Protein AF-A0A938MXN3-F1 (afdb_monomer)

Sequence (83 aa):
MTKNADTRIGKTAPDTVCLAVSRGQRVRISAGSLKGVEAVVVLPRTDGRVLVRLRQGVFLEIHAFCLEKIAEIANARRKNHDQ

Radius of gyration: 16.89 Å; Cα contacts (8 Å, |Δi|>4): 119; chains: 1; bounding box: 54×49×34 Å

Solvent-accessible surface area (backbone atoms only — not comparable to full-atom values): 5365 Å² total; per-residue (Å²): 136,86,78,80,78,80,76,75,73,74,86,71,57,96,84,58,74,72,59,89,70,51,67,71,38,52,30,28,27,70,50,70,100,56,46,73,43,58,30,32,31,66,40,75,50,76,94,59,29,29,34,30,34,36,91,87,74,49,74,46,79,43,53,36,80,36,51,38,79,55,79,76,77,74,81,70,74,86,68,81,87,81,130

Mean predicted aligned error: 12.52 Å

Nearest PDB structures (foldseek):
  4adx-assembly1_7  TM=7.793E-01  e=5.455E-03  Methanothermobacter thermautotrophicus str. Delta H
  6zu5-assembly1_LM0  TM=8.572E-01  e=1.587E-02  Paranosema locustae
  7qep-assembly1_M4  TM=8.301E-01  e=1.314E-02  Encephalitozoon cuniculi GB-M1
  4v8p-assembly2_DF  TM=7.793E-01  e=1.314E-02  Tetrahymena thermophila
  6rm3-assembly1_LM0  TM=8.091E-01  e=1.159E-02  Vairimorpha necatrix

Structure (mmCIF, N/CA/C/O backbone):
data_AF-A0A938MXN3-F1
#
_entry.id   AF-A0A938MXN3-F1
#
loop_
_atom_site.group_PDB
_atom_site.id
_atom_site.type_symbol
_at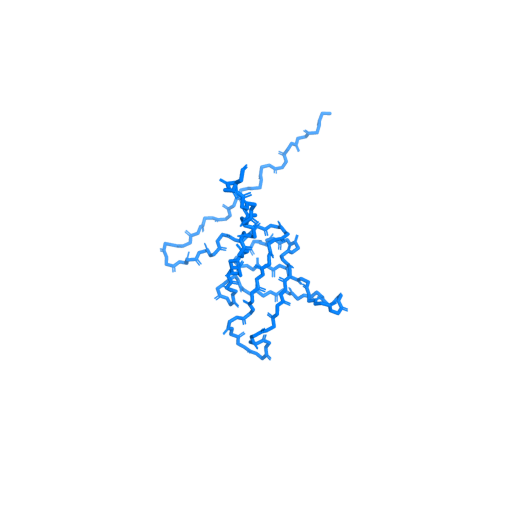om_site.label_atom_id
_atom_site.label_alt_id
_atom_site.label_comp_id
_atom_site.label_asym_id
_atom_site.label_entity_id
_atom_site.label_seq_id
_atom_site.pdbx_PDB_ins_code
_atom_site.Cartn_x
_atom_site.Cartn_y
_atom_site.Cartn_z
_atom_site.occupancy
_atom_site.B_iso_or_equiv
_atom_site.auth_seq_id
_atom_site.auth_comp_id
_atom_site.auth_asym_id
_atom_site.auth_atom_id
_atom_site.pdbx_PDB_model_num
ATOM 1 N N . MET A 1 1 ? 29.705 17.217 7.904 1.00 38.56 1 MET A N 1
ATOM 2 C CA . MET A 1 1 ? 29.038 17.534 6.622 1.00 38.56 1 MET A CA 1
ATOM 3 C C . MET A 1 1 ? 28.249 16.310 6.177 1.00 38.56 1 MET A C 1
ATOM 5 O O . MET A 1 1 ? 28.833 15.331 5.732 1.00 38.56 1 MET A O 1
ATOM 9 N N . THR A 1 2 ? 26.942 16.317 6.418 1.00 35.50 2 THR A N 1
ATOM 10 C CA . THR A 1 2 ? 26.000 15.229 6.127 1.00 35.50 2 THR A CA 1
ATOM 11 C C . THR A 1 2 ? 25.735 15.157 4.624 1.00 35.50 2 THR A C 1
ATOM 13 O O . THR A 1 2 ? 25.138 16.063 4.050 1.00 35.50 2 THR A O 1
ATOM 16 N N . LYS A 1 3 ? 26.216 14.096 3.964 1.00 38.31 3 LYS A N 1
ATOM 17 C CA . LYS A 1 3 ? 25.904 13.830 2.556 1.00 38.31 3 LYS A CA 1
ATOM 18 C C . LYS A 1 3 ? 24.476 13.299 2.466 1.00 38.31 3 LYS A C 1
ATOM 20 O O . LYS A 1 3 ? 24.186 12.216 2.968 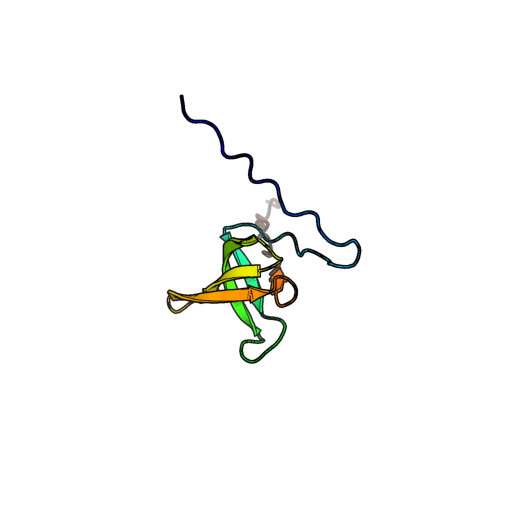1.00 38.31 3 LYS A O 1
ATOM 25 N N . ASN A 1 4 ? 23.609 14.091 1.843 1.00 42.38 4 ASN A N 1
ATOM 26 C CA . ASN A 1 4 ? 22.267 13.698 1.440 1.00 42.38 4 ASN A CA 1
ATOM 27 C C . ASN A 1 4 ? 22.352 12.412 0.612 1.00 42.38 4 ASN A C 1
ATOM 29 O O . ASN A 1 4 ? 22.994 12.382 -0.437 1.00 42.38 4 ASN A O 1
ATOM 33 N N . ALA A 1 5 ? 21.733 11.345 1.111 1.00 43.28 5 ALA A N 1
ATOM 34 C CA . ALA A 1 5 ? 21.539 10.128 0.347 1.00 43.28 5 ALA A CA 1
ATOM 35 C C . ALA A 1 5 ? 20.487 10.417 -0.729 1.00 43.28 5 ALA A C 1
ATOM 37 O O . ALA A 1 5 ? 19.283 10.332 -0.479 1.00 43.28 5 ALA A O 1
ATOM 38 N N . ASP A 1 6 ? 20.968 10.801 -1.913 1.00 44.72 6 ASP A N 1
ATOM 39 C CA . ASP A 1 6 ? 20.215 10.783 -3.162 1.00 44.72 6 ASP A CA 1
ATOM 40 C C . ASP A 1 6 ? 19.627 9.384 -3.338 1.00 44.72 6 ASP A C 1
ATOM 42 O O . ASP A 1 6 ? 20.285 8.434 -3.775 1.00 44.72 6 ASP A O 1
ATOM 46 N N . THR A 1 7 ? 18.374 9.241 -2.922 1.00 41.59 7 THR A N 1
ATOM 47 C CA . THR A 1 7 ? 17.618 8.010 -3.087 1.00 41.59 7 THR A CA 1
ATOM 48 C C . THR A 1 7 ? 17.253 7.946 -4.561 1.00 41.59 7 THR A C 1
ATOM 50 O O . THR A 1 7 ? 16.234 8.484 -4.986 1.00 41.59 7 THR A O 1
ATOM 53 N N . ARG A 1 8 ? 18.136 7.346 -5.367 1.00 41.97 8 ARG A N 1
ATOM 54 C CA . ARG A 1 8 ? 17.860 7.029 -6.769 1.00 41.97 8 ARG A CA 1
ATOM 55 C C . ARG A 1 8 ? 16.659 6.092 -6.798 1.00 41.97 8 ARG A C 1
ATOM 57 O O . ARG A 1 8 ? 16.783 4.901 -6.525 1.00 41.97 8 ARG A O 1
ATOM 64 N N . ILE A 1 9 ? 15.494 6.666 -7.080 1.00 52.62 9 ILE A N 1
ATOM 65 C CA . ILE A 1 9 ? 14.254 5.942 -7.335 1.00 52.62 9 ILE A CA 1
ATOM 66 C C . ILE A 1 9 ? 14.552 4.957 -8.469 1.00 52.62 9 ILE A C 1
ATOM 68 O O . ILE A 1 9 ? 15.002 5.363 -9.542 1.00 52.62 9 ILE A O 1
ATOM 72 N N . GLY A 1 10 ? 14.398 3.660 -8.186 1.00 43.31 10 GLY A N 1
ATOM 73 C CA . GLY A 1 10 ? 14.631 2.591 -9.152 1.00 43.31 10 GLY A CA 1
ATOM 74 C C . GLY A 1 10 ? 13.867 2.875 -10.441 1.00 43.31 10 GLY A C 1
ATOM 75 O O . GLY A 1 10 ? 12.709 3.288 -10.396 1.00 43.31 10 GLY A O 1
ATOM 76 N N . LYS A 1 11 ? 14.542 2.717 -11.585 1.00 39.91 11 LYS A N 1
ATOM 77 C CA . LYS A 1 11 ? 13.950 2.947 -12.905 1.00 39.91 11 LYS A CA 1
ATOM 78 C C . LYS A 1 11 ? 12.711 2.066 -13.058 1.00 39.91 11 LYS A C 1
ATOM 80 O O . LYS A 1 11 ? 12.817 0.845 -13.106 1.00 39.91 11 LYS A O 1
ATOM 85 N N . THR A 1 12 ? 11.559 2.716 -13.115 1.00 46.66 12 THR A N 1
ATOM 86 C CA . THR A 1 12 ? 10.253 2.108 -13.343 1.00 46.66 12 THR A CA 1
ATOM 87 C C . THR A 1 12 ? 10.225 1.456 -14.724 1.00 46.66 12 THR A C 1
ATOM 89 O O . THR A 1 12 ? 10.607 2.096 -15.706 1.00 46.66 12 THR A O 1
ATOM 92 N N . ALA A 1 13 ? 9.778 0.203 -14.816 1.00 48.88 13 ALA A N 1
ATOM 93 C CA . ALA A 1 13 ? 9.456 -0.397 -16.105 1.00 48.88 13 ALA A CA 1
ATOM 94 C C . ALA A 1 13 ? 8.259 0.359 -16.732 1.00 48.88 13 ALA A C 1
ATOM 96 O O . ALA A 1 13 ? 7.373 0.800 -15.994 1.00 48.88 13 ALA A O 1
ATOM 97 N N . PRO A 1 14 ? 8.237 0.572 -18.061 1.00 45.59 14 PRO A N 1
ATOM 98 C CA . PRO A 1 14 ? 7.259 1.436 -18.739 1.00 45.59 14 PRO A CA 1
ATOM 99 C C . PRO A 1 14 ? 5.803 0.946 -18.646 1.00 45.59 14 PRO A C 1
ATOM 101 O O . PRO A 1 14 ? 4.881 1.702 -18.934 1.00 45.59 14 PRO A O 1
ATOM 104 N N . ASP A 1 15 ? 5.595 -0.296 -18.220 1.00 40.91 15 ASP A N 1
ATOM 105 C CA . ASP A 1 15 ? 4.312 -0.958 -17.978 1.00 40.91 15 ASP A CA 1
ATOM 106 C C . ASP A 1 15 ? 3.885 -0.948 -16.497 1.00 40.91 15 ASP A C 1
ATOM 108 O O . ASP A 1 15 ? 2.746 -1.278 -16.164 1.00 40.91 15 ASP A O 1
ATOM 112 N N . THR A 1 16 ? 4.770 -0.535 -15.587 1.00 38.94 16 THR A N 1
ATOM 113 C CA . THR A 1 16 ? 4.469 -0.466 -14.157 1.00 38.94 16 THR A CA 1
ATOM 114 C C . THR A 1 16 ? 3.905 0.910 -13.823 1.00 38.94 16 THR A C 1
ATOM 116 O O . THR A 1 16 ? 4.640 1.879 -13.623 1.00 38.94 16 THR A O 1
ATOM 119 N N . VAL A 1 17 ? 2.577 1.005 -13.716 1.00 44.03 17 VAL A N 1
ATOM 120 C CA . VAL A 1 17 ? 1.917 2.184 -13.141 1.00 44.03 17 VAL A CA 1
ATOM 121 C C . VAL A 1 17 ? 2.265 2.243 -11.653 1.00 44.03 17 VAL A C 1
ATOM 123 O O . VAL A 1 17 ? 1.572 1.694 -10.797 1.00 44.03 17 VAL A O 1
ATOM 126 N N . CYS A 1 18 ? 3.370 2.908 -11.325 1.00 52.06 18 CYS A N 1
ATOM 127 C CA . CYS A 1 18 ? 3.656 3.306 -9.959 1.00 52.06 18 CYS A CA 1
ATOM 128 C C . CYS A 1 18 ? 2.567 4.286 -9.526 1.00 52.06 18 CYS A C 1
ATOM 130 O O . CYS A 1 18 ? 2.605 5.470 -9.861 1.00 52.06 18 CYS A O 1
ATOM 132 N N . LEU A 1 19 ? 1.594 3.804 -8.754 1.00 59.69 19 LEU A N 1
ATOM 133 C CA . LEU A 1 19 ? 0.786 4.673 -7.915 1.00 59.69 19 LEU A CA 1
ATOM 134 C C . LEU A 1 19 ? 1.759 5.445 -7.026 1.00 59.69 19 LEU A C 1
ATOM 136 O O . LEU A 1 19 ? 2.304 4.905 -6.066 1.00 59.69 19 LEU A O 1
ATOM 140 N N . ALA A 1 20 ? 2.020 6.699 -7.396 1.00 71.00 20 ALA A N 1
ATOM 141 C CA . ALA A 1 20 ? 2.852 7.607 -6.628 1.00 71.00 20 ALA A CA 1
ATOM 142 C C . ALA A 1 20 ? 2.141 7.880 -5.300 1.00 71.00 20 ALA A C 1
ATOM 144 O O . ALA A 1 20 ? 1.312 8.789 -5.205 1.00 71.00 20 ALA A O 1
ATOM 145 N N . VAL A 1 21 ? 2.377 7.016 -4.316 1.00 77.00 21 VAL A N 1
ATOM 146 C CA . VAL A 1 21 ? 1.856 7.146 -2.962 1.00 77.00 21 VAL A CA 1
ATOM 147 C C . VAL A 1 21 ? 2.889 7.841 -2.092 1.00 77.00 21 VAL A C 1
ATOM 149 O O . VAL A 1 21 ? 4.074 7.510 -2.114 1.00 77.00 21 VAL A O 1
ATOM 152 N N . SER A 1 22 ? 2.432 8.816 -1.318 1.00 84.62 22 SER A N 1
ATOM 153 C CA . SER A 1 22 ? 3.296 9.617 -0.452 1.00 84.62 22 SER A CA 1
ATOM 154 C C . SER A 1 22 ? 3.194 9.148 0.992 1.00 84.62 22 SER A C 1
ATOM 156 O O . SER A 1 22 ? 2.142 8.694 1.438 1.00 84.62 22 SER A O 1
ATOM 158 N N . ARG A 1 23 ? 4.272 9.300 1.765 1.00 88.62 23 ARG A N 1
ATOM 159 C CA . ARG A 1 23 ? 4.227 9.088 3.219 1.00 88.62 23 ARG A CA 1
ATOM 160 C C . ARG A 1 23 ? 3.122 9.945 3.849 1.00 88.62 23 ARG A C 1
ATOM 162 O O . ARG A 1 23 ? 2.972 11.112 3.509 1.00 88.62 23 ARG A O 1
ATOM 169 N N . GLY A 1 24 ? 2.358 9.354 4.763 1.00 89.56 24 GLY A N 1
ATOM 170 C CA . GLY A 1 24 ? 1.200 9.973 5.410 1.00 89.56 24 GLY A CA 1
ATOM 171 C C . GLY A 1 24 ? -0.101 9.868 4.612 1.00 89.56 24 GLY A C 1
ATOM 172 O O . GLY A 1 24 ? -1.167 10.108 5.173 1.00 89.56 24 GLY A O 1
ATOM 173 N N . GLN A 1 25 ? -0.052 9.460 3.342 1.00 89.00 25 GLN A N 1
ATOM 174 C CA . GLN A 1 25 ? -1.247 9.354 2.514 1.00 89.00 25 GLN A CA 1
ATOM 175 C C . GLN A 1 25 ? -2.181 8.245 3.002 1.00 89.00 25 GLN A C 1
ATOM 177 O O . GLN A 1 25 ? -1.743 7.132 3.312 1.00 89.00 25 GLN A O 1
ATOM 182 N N . ARG A 1 26 ? -3.485 8.543 3.020 1.00 92.25 26 ARG A N 1
ATOM 183 C CA . ARG A 1 26 ? -4.536 7.551 3.256 1.00 92.25 26 ARG A CA 1
ATOM 184 C C . ARG A 1 26 ? -4.820 6.782 1.974 1.00 92.25 26 ARG A C 1
ATOM 186 O O . ARG A 1 26 ? -5.059 7.362 0.913 1.00 92.25 26 ARG A O 1
ATOM 193 N N . VAL A 1 27 ? -4.797 5.467 2.094 1.00 92.69 27 VAL A N 1
ATOM 194 C CA . VAL A 1 27 ? -5.021 4.537 0.992 1.00 92.69 27 VAL A CA 1
ATOM 195 C C . VAL A 1 27 ? -6.006 3.457 1.416 1.00 92.69 27 VAL A C 1
ATOM 197 O O . VAL A 1 27 ? -6.178 3.187 2.606 1.00 92.69 27 VAL A O 1
ATOM 200 N N . ARG A 1 28 ? -6.647 2.831 0.437 1.00 94.25 28 ARG A N 1
ATOM 201 C CA . ARG A 1 28 ? -7.473 1.639 0.606 1.00 94.25 28 ARG A CA 1
ATOM 202 C C . ARG A 1 28 ? -6.819 0.481 -0.129 1.00 94.25 28 ARG A C 1
ATOM 204 O O . ARG A 1 28 ? -6.335 0.661 -1.239 1.00 94.25 28 ARG A O 1
ATOM 211 N N . ILE A 1 29 ? -6.799 -0.698 0.477 1.00 94.19 29 ILE A N 1
ATOM 212 C CA . ILE A 1 29 ? -6.326 -1.910 -0.191 1.00 94.19 29 ILE A CA 1
ATOM 213 C C . ILE A 1 29 ? -7.405 -2.358 -1.188 1.00 94.19 29 ILE A C 1
ATOM 215 O O . ILE A 1 29 ? -8.553 -2.568 -0.802 1.00 94.19 29 ILE A O 1
ATOM 219 N N . SER A 1 30 ? -7.058 -2.496 -2.465 1.00 93.62 30 SER A N 1
ATOM 220 C CA . SER A 1 30 ? -7.995 -2.814 -3.554 1.00 93.62 30 SER A CA 1
ATOM 221 C C . SER A 1 30 ? -8.058 -4.304 -3.903 1.00 93.62 30 SER A C 1
ATOM 223 O O . SER A 1 30 ? -9.036 -4.758 -4.505 1.00 93.62 30 SER A O 1
ATOM 225 N N . ALA A 1 31 ? -7.059 -5.087 -3.483 1.00 89.81 31 ALA A N 1
ATOM 226 C CA . ALA A 1 31 ? -6.910 -6.495 -3.843 1.00 89.81 31 ALA A CA 1
ATOM 227 C C . ALA A 1 31 ? -6.392 -7.371 -2.686 1.00 89.81 31 ALA A C 1
ATOM 229 O O . ALA A 1 31 ? -5.751 -6.892 -1.751 1.00 89.81 31 ALA A O 1
ATOM 230 N N . GLY A 1 32 ? -6.651 -8.679 -2.782 1.00 92.06 32 GLY A N 1
ATOM 231 C CA . GLY A 1 32 ? -6.231 -9.684 -1.799 1.00 92.06 32 GLY A CA 1
ATOM 232 C C . GLY A 1 32 ? -7.128 -9.764 -0.559 1.00 92.06 32 GLY A C 1
ATOM 233 O O . GLY A 1 32 ? -8.189 -9.144 -0.493 1.00 92.06 32 GLY A O 1
ATOM 234 N N . SER A 1 33 ? -6.691 -10.530 0.445 1.00 92.44 33 SER A N 1
ATOM 235 C CA . SER A 1 33 ? -7.480 -10.845 1.652 1.00 92.44 33 SER A CA 1
ATOM 236 C C . SER A 1 33 ? -7.823 -9.636 2.525 1.00 92.44 33 SER A C 1
ATOM 238 O O . SER A 1 33 ? -8.693 -9.724 3.382 1.00 92.44 33 SER A O 1
ATOM 240 N N . LEU A 1 34 ? -7.141 -8.508 2.317 1.00 93.69 34 LEU A N 1
ATOM 241 C CA . LEU A 1 34 ? -7.357 -7.260 3.052 1.00 93.69 34 LEU A CA 1
ATOM 242 C C . LEU A 1 34 ? -8.075 -6.199 2.207 1.00 93.69 34 LEU A C 1
ATOM 244 O O . LEU A 1 34 ? -8.051 -5.018 2.553 1.00 93.69 34 LEU A O 1
ATOM 248 N N . LYS A 1 35 ? -8.707 -6.592 1.095 1.00 94.88 35 LYS A N 1
ATOM 249 C CA . LYS A 1 35 ? -9.478 -5.681 0.244 1.00 94.88 35 LYS A CA 1
ATOM 250 C C . LYS A 1 35 ? -10.505 -4.889 1.064 1.00 94.88 35 LYS A C 1
ATOM 252 O O . LYS A 1 35 ? -11.231 -5.441 1.884 1.00 94.88 35 LYS A O 1
ATOM 257 N N . GLY A 1 36 ? -10.571 -3.583 0.818 1.00 93.81 36 GLY A N 1
ATOM 258 C CA . GLY A 1 36 ? -11.449 -2.634 1.504 1.00 93.81 36 GLY A CA 1
ATOM 259 C C . GLY A 1 36 ? -10.848 -2.015 2.767 1.00 93.81 36 GLY A C 1
ATOM 260 O O . GLY A 1 36 ? -11.330 -0.974 3.214 1.00 93.81 36 GLY A O 1
ATOM 261 N N . VAL A 1 37 ? -9.774 -2.589 3.317 1.00 95.06 37 VAL A N 1
ATOM 262 C CA . VAL A 1 37 ? -9.130 -2.065 4.525 1.00 95.06 37 VAL A CA 1
ATOM 263 C C . VAL A 1 37 ? -8.405 -0.755 4.216 1.00 95.06 37 VAL A C 1
ATOM 265 O O . VAL A 1 37 ? -7.674 -0.637 3.232 1.00 95.06 37 VAL A O 1
ATOM 268 N N . GLU A 1 38 ? -8.599 0.241 5.079 1.00 95.00 38 GLU A N 1
ATOM 269 C CA . GLU A 1 38 ? -7.884 1.515 5.010 1.00 95.00 38 GLU A CA 1
ATOM 270 C C . GLU A 1 38 ? -6.548 1.447 5.745 1.00 95.00 38 GLU A C 1
ATOM 272 O O . GLU A 1 38 ? -6.442 0.893 6.844 1.00 95.00 38 GLU A O 1
ATOM 277 N N . ALA A 1 39 ? -5.545 2.096 5.169 1.00 95.06 39 ALA A N 1
ATOM 278 C CA . ALA A 1 39 ? -4.216 2.189 5.735 1.00 95.06 39 ALA A CA 1
ATOM 279 C C . ALA A 1 39 ? -3.617 3.583 5.527 1.00 95.06 39 ALA A C 1
ATOM 281 O O . ALA A 1 39 ? -4.097 4.391 4.728 1.00 95.06 39 ALA A O 1
ATOM 282 N N . VAL A 1 40 ? -2.544 3.859 6.262 1.00 94.44 40 VAL A N 1
ATOM 283 C CA . VAL A 1 40 ? -1.713 5.051 6.078 1.00 94.44 40 VAL A CA 1
ATOM 284 C C . VAL A 1 40 ? -0.349 4.616 5.577 1.00 94.44 40 VAL A C 1
ATOM 286 O O . VAL A 1 40 ? 0.275 3.732 6.164 1.00 94.44 40 VAL A O 1
ATOM 289 N N . VAL A 1 41 ? 0.134 5.249 4.515 1.00 92.38 41 VAL A N 1
ATOM 290 C CA . VAL A 1 41 ? 1.469 4.989 3.976 1.00 92.38 41 VAL A CA 1
ATOM 291 C C . VAL A 1 41 ? 2.518 5.453 4.982 1.00 92.38 41 VAL A C 1
ATOM 293 O O . VAL A 1 41 ? 2.583 6.628 5.340 1.00 92.38 41 VAL A O 1
ATOM 296 N N . VAL A 1 42 ? 3.357 4.530 5.440 1.00 92.50 42 VAL A N 1
ATOM 297 C CA . VAL A 1 42 ? 4.456 4.819 6.369 1.00 92.50 42 VAL A CA 1
ATOM 298 C C . VAL A 1 42 ? 5.718 5.130 5.587 1.00 92.50 42 VAL A C 1
ATOM 300 O O . VAL A 1 42 ? 6.393 6.119 5.870 1.00 92.50 42 VAL A O 1
ATOM 303 N N . LEU A 1 43 ? 6.034 4.279 4.610 1.00 87.00 43 LEU A N 1
ATOM 304 C CA . LEU A 1 43 ? 7.269 4.374 3.848 1.00 87.00 43 LEU A CA 1
ATOM 305 C C . LEU A 1 43 ? 7.125 3.664 2.491 1.00 87.00 43 LEU A C 1
ATOM 307 O O . LEU A 1 43 ? 6.873 2.457 2.472 1.00 87.00 43 LEU A O 1
ATOM 311 N N . PRO A 1 44 ? 7.314 4.366 1.364 1.00 81.25 44 PRO A N 1
ATOM 312 C CA . PRO A 1 44 ? 7.556 3.721 0.077 1.00 81.25 44 PRO A CA 1
ATOM 313 C C . PRO A 1 44 ? 8.875 2.937 0.125 1.00 81.25 44 PRO A C 1
ATOM 315 O O . PRO A 1 44 ? 9.869 3.433 0.656 1.00 81.25 44 PRO A O 1
ATOM 318 N N . ARG A 1 45 ? 8.892 1.713 -0.400 1.00 79.94 45 ARG A N 1
ATOM 319 C CA . ARG A 1 45 ? 10.094 0.875 -0.507 1.00 79.94 45 ARG A CA 1
ATOM 320 C C . ARG A 1 45 ? 10.576 0.835 -1.959 1.00 79.94 45 ARG A C 1
ATOM 322 O O . ARG A 1 45 ? 9.910 1.339 -2.863 1.00 79.94 45 ARG A O 1
ATOM 329 N N . THR A 1 46 ? 11.752 0.251 -2.174 1.00 71.62 46 THR A N 1
ATOM 330 C CA . THR A 1 46 ? 12.199 -0.122 -3.520 1.00 71.62 46 THR A CA 1
ATOM 331 C C . THR A 1 46 ? 11.284 -1.216 -4.087 1.00 71.62 46 THR A C 1
ATOM 333 O O . THR A 1 46 ? 10.495 -1.822 -3.359 1.00 71.62 46 THR A O 1
ATOM 336 N N . ASP A 1 47 ? 11.339 -1.431 -5.400 1.00 78.44 47 ASP A N 1
ATOM 337 C CA . ASP A 1 47 ? 10.679 -2.568 -6.069 1.00 78.44 47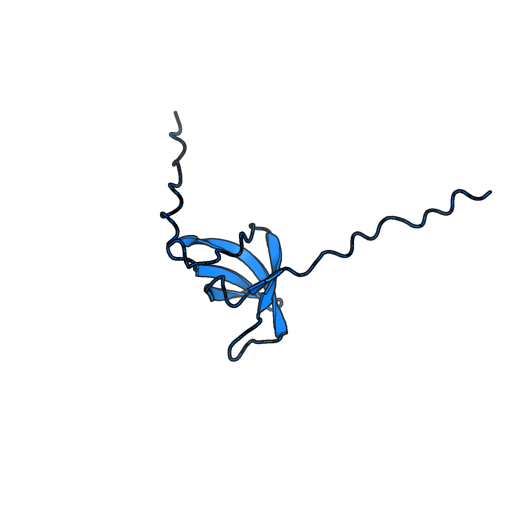 ASP A CA 1
ATOM 338 C C . ASP A 1 47 ? 9.139 -2.533 -6.053 1.00 78.44 47 ASP A C 1
ATOM 340 O O . ASP A 1 47 ? 8.456 -3.558 -6.093 1.00 78.44 47 ASP A O 1
ATOM 344 N N . GLY A 1 48 ? 8.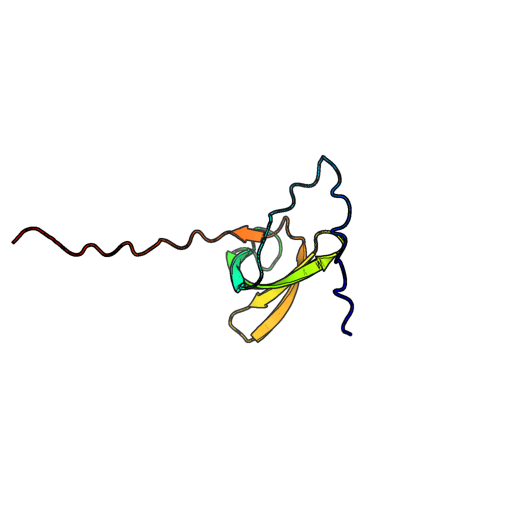565 -1.327 -5.998 1.00 80.56 48 GLY A N 1
ATOM 345 C CA . GLY A 1 48 ? 7.118 -1.127 -6.121 1.00 80.56 48 GLY A CA 1
ATOM 346 C C . GLY A 1 48 ? 6.317 -1.602 -4.907 1.00 80.56 48 GLY A C 1
ATOM 347 O O . GLY A 1 48 ? 5.102 -1.789 -5.007 1.00 80.56 48 GLY A O 1
ATOM 348 N N . ARG A 1 49 ? 6.975 -1.803 -3.760 1.00 87.81 49 ARG A N 1
ATOM 349 C CA . ARG A 1 49 ? 6.335 -2.127 -2.483 1.00 87.81 49 ARG A CA 1
ATOM 350 C C . ARG A 1 49 ? 6.216 -0.911 -1.578 1.00 87.81 49 ARG A C 1
ATOM 352 O O . ARG A 1 49 ? 6.940 0.075 -1.699 1.00 87.81 49 ARG A O 1
ATOM 359 N N . VAL A 1 50 ? 5.275 -0.980 -0.649 1.00 90.81 50 VAL A N 1
ATOM 360 C CA . VAL A 1 50 ? 4.936 0.106 0.264 1.00 90.81 50 VAL A CA 1
ATOM 361 C C . VAL A 1 50 ? 4.659 -0.487 1.635 1.00 90.81 50 VAL A C 1
ATOM 363 O O . VAL A 1 50 ? 3.875 -1.424 1.771 1.00 90.81 50 VAL A O 1
ATOM 366 N N . LEU A 1 51 ? 5.284 0.084 2.662 1.00 92.88 51 LEU A N 1
ATOM 367 C CA . LEU A 1 51 ? 4.935 -0.195 4.045 1.00 92.88 51 LEU A CA 1
ATOM 368 C C . LEU A 1 51 ? 3.750 0.685 4.441 1.00 92.88 51 LEU A C 1
ATOM 370 O O . LEU A 1 51 ? 3.841 1.918 4.411 1.00 92.88 51 LEU A O 1
ATOM 374 N N . VAL A 1 52 ? 2.658 0.056 4.854 1.00 94.56 52 VAL A N 1
ATOM 375 C CA . VAL A 1 52 ? 1.450 0.731 5.327 1.00 94.56 52 VAL A CA 1
ATOM 376 C C . VAL A 1 52 ? 1.145 0.349 6.772 1.00 94.56 52 VAL A C 1
ATOM 378 O O . VAL A 1 52 ? 1.503 -0.733 7.236 1.00 94.56 52 VAL A O 1
ATOM 381 N N . ARG A 1 53 ? 0.474 1.248 7.493 1.00 96.31 53 ARG A N 1
ATOM 382 C CA . ARG A 1 53 ? -0.029 1.020 8.850 1.00 96.31 53 ARG A CA 1
ATOM 383 C C . ARG A 1 53 ? -1.550 0.953 8.830 1.00 96.31 53 ARG A C 1
ATOM 385 O O . ARG A 1 53 ? -2.203 1.907 8.402 1.00 96.31 53 ARG A O 1
ATOM 392 N N . LEU A 1 54 ? -2.098 -0.148 9.328 1.00 94.62 54 LEU A N 1
ATOM 393 C CA . LEU A 1 54 ? -3.533 -0.348 9.530 1.00 94.62 54 LEU A CA 1
ATOM 394 C C . LEU A 1 54 ? -3.993 0.334 10.833 1.00 94.62 54 LEU A C 1
ATOM 396 O O . LEU A 1 54 ? -3.179 0.649 11.704 1.00 94.62 54 LEU A O 1
ATOM 400 N N . ARG A 1 55 ? -5.306 0.541 11.013 1.00 84.88 55 ARG A N 1
ATOM 401 C CA . ARG A 1 55 ? -5.860 1.247 12.194 1.00 84.88 55 ARG A CA 1
ATOM 402 C C . ARG A 1 55 ? -5.491 0.615 13.545 1.00 84.88 55 ARG A C 1
ATOM 404 O O . ARG A 1 55 ? -5.424 1.330 14.535 1.00 84.88 55 ARG A O 1
ATOM 411 N N . GLN A 1 56 ? -5.211 -0.687 13.584 1.00 86.25 56 GLN A N 1
ATOM 412 C CA . GLN A 1 56 ? -4.863 -1.428 14.808 1.00 86.25 56 GLN A CA 1
ATOM 413 C C . GLN A 1 56 ? -3.368 -1.343 15.176 1.00 86.25 56 GLN A C 1
ATOM 415 O O . GLN A 1 56 ? -2.910 -2.067 16.051 1.00 86.25 56 GLN A O 1
ATOM 420 N N . GLY A 1 57 ? -2.579 -0.513 14.484 1.00 88.81 57 GLY A N 1
ATOM 421 C CA . GLY A 1 57 ? -1.129 -0.440 14.696 1.00 88.81 57 GLY A CA 1
ATOM 422 C C . GLY A 1 57 ? -0.342 -1.572 14.028 1.00 88.81 57 GLY A C 1
ATOM 423 O O . GLY A 1 57 ? 0.868 -1.653 14.200 1.00 88.81 57 GLY A O 1
ATOM 424 N N . VAL A 1 58 ? -1.009 -2.412 13.233 1.00 93.56 58 VAL A N 1
ATOM 425 C CA . VAL A 1 58 ? -0.376 -3.458 12.421 1.00 93.56 58 VAL A CA 1
ATOM 426 C C . VAL A 1 58 ? 0.312 -2.830 11.212 1.00 93.56 58 VAL A C 1
ATOM 428 O O . VAL A 1 58 ? -0.264 -1.973 10.535 1.00 93.56 58 VAL A O 1
ATOM 431 N N . PHE A 1 59 ? 1.532 -3.280 10.928 1.00 94.06 59 PHE A N 1
ATOM 432 C CA . PHE A 1 59 ? 2.314 -2.864 9.769 1.00 94.06 59 PHE A CA 1
ATOM 433 C C . PHE A 1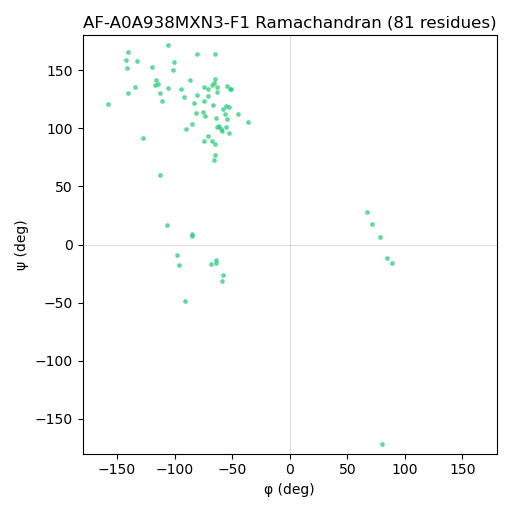 59 ? 2.336 -3.980 8.732 1.00 94.06 59 PHE A C 1
ATOM 435 O O . PHE A 1 59 ? 2.562 -5.140 9.069 1.00 94.06 59 PHE A O 1
ATOM 442 N N . LEU A 1 60 ? 2.111 -3.618 7.473 1.00 92.75 60 LEU A N 1
ATOM 443 C CA . LEU A 1 60 ? 2.089 -4.549 6.354 1.00 92.75 60 LEU A CA 1
ATOM 444 C C . LEU A 1 60 ? 2.895 -3.981 5.196 1.00 92.75 60 LEU A C 1
ATOM 446 O O . LEU A 1 60 ? 2.741 -2.813 4.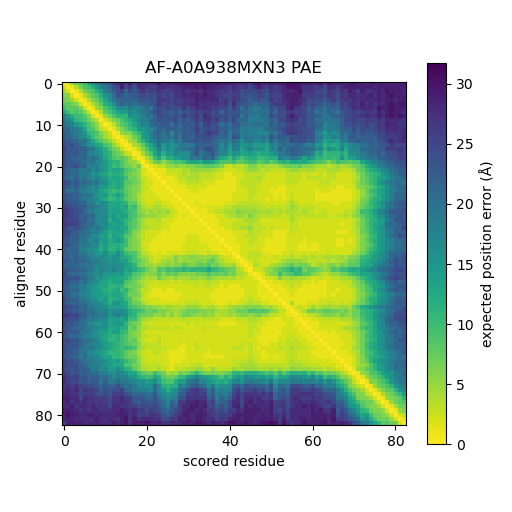838 1.00 92.75 60 LEU A O 1
ATOM 450 N N . GLU A 1 61 ? 3.714 -4.826 4.584 1.00 93.19 61 GLU A N 1
ATOM 451 C CA . GLU A 1 61 ? 4.310 -4.534 3.289 1.00 93.19 61 GLU A CA 1
ATOM 452 C C . GLU A 1 61 ? 3.421 -5.092 2.176 1.00 93.19 61 GLU A C 1
ATOM 454 O O . GLU A 1 61 ? 3.047 -6.264 2.190 1.00 93.19 61 GLU A O 1
ATOM 459 N N . ILE A 1 62 ? 3.060 -4.239 1.221 1.00 91.69 62 ILE A N 1
ATOM 460 C CA . ILE A 1 62 ? 2.164 -4.583 0.118 1.00 91.69 62 ILE A CA 1
ATOM 461 C C . ILE A 1 62 ? 2.636 -3.913 -1.171 1.00 91.69 62 ILE A C 1
ATOM 463 O O . ILE A 1 62 ? 3.266 -2.856 -1.142 1.00 91.69 62 ILE A O 1
ATOM 467 N N . HIS A 1 63 ? 2.340 -4.518 -2.319 1.00 91.12 63 HIS A N 1
ATOM 468 C CA . HIS A 1 63 ? 2.612 -3.890 -3.606 1.00 91.12 63 HIS A CA 1
ATOM 469 C C . HIS A 1 63 ? 1.751 -2.637 -3.816 1.00 91.12 63 HIS A C 1
ATOM 471 O O . HIS A 1 63 ? 0.556 -2.633 -3.520 1.00 91.12 63 HIS A O 1
ATOM 477 N N . ALA A 1 64 ? 2.354 -1.586 -4.377 1.00 87.62 64 ALA A N 1
ATOM 478 C CA . ALA A 1 64 ? 1.700 -0.302 -4.619 1.00 87.62 64 ALA A CA 1
ATOM 479 C C . ALA A 1 64 ? 0.471 -0.427 -5.532 1.00 87.62 64 ALA A C 1
ATOM 481 O O . ALA A 1 64 ? -0.493 0.308 -5.346 1.00 87.62 64 ALA A O 1
ATOM 482 N N . PHE A 1 65 ? 0.472 -1.379 -6.474 1.00 87.38 65 PHE A N 1
ATOM 483 C CA . PHE A 1 65 ? -0.665 -1.620 -7.371 1.00 87.38 65 PHE A CA 1
ATOM 484 C C . PHE A 1 65 ? -1.905 -2.184 -6.653 1.00 87.38 65 PHE A C 1
ATOM 486 O O . PHE A 1 65 ? -3.005 -2.111 -7.190 1.00 87.38 65 PHE A O 1
ATOM 493 N N . CYS A 1 66 ? -1.756 -2.713 -5.434 1.00 91.56 66 CYS A N 1
ATOM 494 C CA . CYS A 1 66 ? -2.874 -3.158 -4.598 1.00 91.56 66 CYS A CA 1
ATOM 495 C C . CYS A 1 66 ? -3.490 -2.017 -3.771 1.00 91.56 66 CYS A C 1
ATOM 497 O O . CYS A 1 66 ? -4.266 -2.291 -2.853 1.00 91.56 66 CYS A O 1
ATOM 499 N N . LEU A 1 67 ? -3.099 -0.762 -4.009 1.00 90.44 67 LEU A N 1
ATOM 500 C CA . LEU A 1 67 ? -3.542 0.394 -3.236 1.00 90.44 67 LEU A CA 1
ATOM 501 C C . LEU A 1 67 ? -4.347 1.359 -4.106 1.00 90.44 67 LEU A C 1
ATOM 503 O O . LEU A 1 67 ? -3.996 1.654 -5.238 1.00 90.44 67 LEU A O 1
ATOM 507 N N . GLU A 1 68 ? -5.389 1.935 -3.531 1.00 91.50 68 GLU A N 1
ATOM 508 C CA . GLU A 1 68 ? -6.154 3.036 -4.105 1.00 91.50 68 GLU A CA 1
ATOM 509 C C . GLU A 1 68 ? -6.018 4.263 -3.208 1.00 91.50 68 GLU A C 1
ATOM 511 O O . GLU A 1 68 ? -6.088 4.168 -1.979 1.00 91.50 68 GLU A O 1
ATOM 516 N N . LYS A 1 69 ? -5.826 5.440 -3.808 1.00 88.94 69 LYS A N 1
ATOM 517 C CA . LYS A 1 69 ? -5.802 6.702 -3.061 1.00 88.94 69 LYS A CA 1
ATOM 518 C C . LYS A 1 69 ? -7.213 7.020 -2.587 1.00 88.94 69 LYS A C 1
ATOM 520 O O . LYS A 1 69 ? -8.137 7.083 -3.393 1.00 88.94 69 LYS A O 1
ATOM 525 N N . ILE A 1 70 ? -7.372 7.282 -1.295 1.00 87.94 70 ILE A N 1
ATOM 526 C CA . ILE A 1 70 ? -8.623 7.841 -0.790 1.00 87.94 70 ILE A CA 1
ATOM 527 C C . ILE A 1 70 ? -8.540 9.342 -1.051 1.00 87.94 70 ILE A C 1
ATOM 529 O O . ILE A 1 70 ? -7.677 10.013 -0.485 1.00 87.94 70 ILE A O 1
ATOM 533 N N . ALA A 1 71 ? -9.390 9.857 -1.940 1.00 77.00 71 ALA A N 1
ATOM 534 C CA . ALA A 1 71 ? -9.533 11.295 -2.102 1.00 77.00 71 ALA A CA 1
ATOM 535 C C . ALA A 1 71 ? -9.944 11.873 -0.745 1.00 77.00 71 ALA A C 1
ATOM 537 O O . ALA A 1 71 ? -11.003 11.529 -0.214 1.00 77.00 71 ALA A O 1
ATOM 538 N N . GLU A 1 72 ? -9.099 12.717 -0.156 1.00 62.03 72 GLU A N 1
ATOM 539 C CA . GLU A 1 72 ? -9.566 13.561 0.930 1.00 62.03 72 GLU A CA 1
ATOM 540 C C . GLU A 1 72 ? -10.613 14.474 0.307 1.00 62.03 72 GLU A C 1
ATOM 542 O O . GLU A 1 72 ? -10.294 15.330 -0.518 1.00 62.03 72 GLU A O 1
ATOM 547 N N . ILE A 1 73 ? -11.882 14.242 0.647 1.00 51.66 73 ILE A N 1
ATOM 548 C CA . ILE A 1 73 ? -12.919 15.242 0.438 1.00 51.66 73 ILE A CA 1
ATOM 549 C C . ILE A 1 73 ? -12.430 16.430 1.253 1.00 51.66 73 ILE A C 1
ATOM 551 O O . ILE A 1 73 ? -12.545 16.447 2.481 1.00 51.66 73 ILE A O 1
ATOM 555 N N . ALA A 1 74 ? -11.788 17.380 0.574 1.00 49.06 74 ALA A N 1
ATOM 556 C CA . ALA A 1 74 ? -11.495 18.669 1.141 1.00 49.06 74 ALA A CA 1
ATOM 557 C C . ALA A 1 74 ? -12.846 19.187 1.619 1.00 49.06 74 ALA A C 1
ATOM 559 O O . ALA A 1 74 ? -13.717 19.511 0.812 1.00 49.06 74 ALA A O 1
ATOM 560 N N . ASN A 1 75 ? -13.043 19.206 2.935 1.00 46.56 75 ASN A N 1
ATOM 561 C CA . ASN A 1 75 ? -14.111 19.962 3.560 1.00 46.56 75 ASN A CA 1
ATOM 562 C C . ASN A 1 75 ? -13.785 21.441 3.31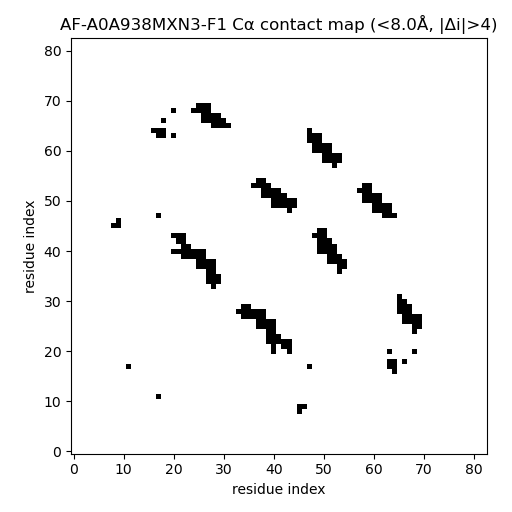3 1.00 46.56 75 ASN A C 1
ATOM 564 O O . ASN A 1 75 ? -13.330 22.164 4.200 1.00 46.56 75 ASN A O 1
ATOM 568 N N . ALA A 1 76 ? -13.957 21.871 2.061 1.00 47.03 76 ALA A N 1
ATOM 569 C CA . ALA A 1 76 ? -14.025 23.251 1.661 1.00 47.03 76 ALA A CA 1
ATOM 570 C C . ALA A 1 76 ? -15.235 23.803 2.399 1.00 47.03 76 ALA A C 1
ATOM 572 O O . ALA A 1 76 ? -16.389 23.499 2.098 1.00 47.03 76 ALA A O 1
ATOM 573 N N . ARG A 1 77 ? -14.915 24.521 3.471 1.00 51.72 77 ARG A N 1
ATOM 574 C CA . ARG A 1 77 ? -15.817 25.289 4.310 1.00 51.72 77 ARG A CA 1
ATOM 575 C C . ARG A 1 77 ? -16.907 25.922 3.441 1.00 51.72 77 ARG A C 1
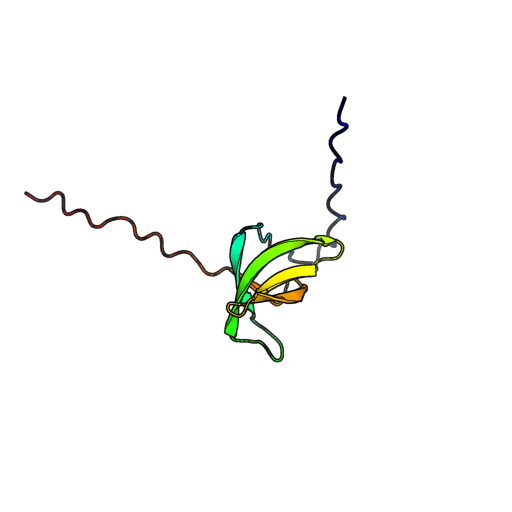ATOM 577 O O . ARG A 1 77 ? -16.662 26.939 2.800 1.00 51.72 77 ARG A O 1
ATOM 584 N N . ARG A 1 78 ? -18.127 25.382 3.503 1.00 50.75 78 ARG A N 1
ATOM 585 C CA . ARG A 1 78 ? -19.343 26.183 3.340 1.00 50.75 78 ARG A CA 1
ATOM 586 C C . ARG A 1 78 ? -19.382 27.154 4.520 1.00 50.75 78 ARG A C 1
ATOM 588 O O . ARG A 1 78 ? -20.045 26.905 5.519 1.00 50.75 78 ARG A O 1
ATOM 595 N N . LYS A 1 79 ? -18.579 28.216 4.466 1.00 45.94 79 LYS A N 1
ATOM 596 C CA . LYS A 1 79 ? -18.935 29.440 5.169 1.00 45.94 79 LYS A CA 1
ATOM 597 C C . LYS A 1 79 ? -19.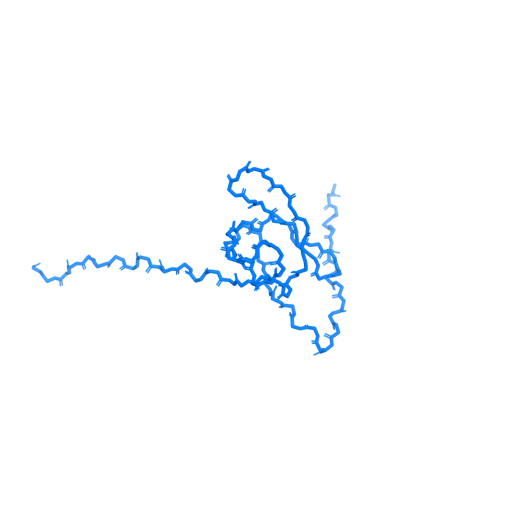843 30.180 4.206 1.00 45.94 79 LYS A C 1
ATOM 599 O O . LYS A 1 79 ? -19.374 30.706 3.205 1.00 45.94 79 LYS A O 1
ATOM 604 N N . ASN A 1 80 ? -21.135 30.125 4.505 1.00 50.59 80 ASN A N 1
ATOM 605 C CA . ASN A 1 80 ? -22.117 31.068 4.004 1.00 50.59 80 ASN A CA 1
ATOM 606 C C . ASN A 1 80 ? -21.520 32.477 4.148 1.00 50.59 80 ASN A C 1
ATOM 608 O O . ASN A 1 80 ? -21.264 32.925 5.265 1.00 50.59 80 ASN A O 1
ATOM 612 N N . HIS A 1 81 ? -21.230 33.118 3.021 1.00 44.06 81 HIS A N 1
ATOM 613 C CA . HIS A 1 81 ? -21.057 34.562 2.925 1.00 44.06 81 HIS A CA 1
ATOM 614 C C . HIS A 1 81 ? -22.228 35.085 2.091 1.00 44.06 81 HIS A C 1
ATOM 616 O O . HIS A 1 81 ? -22.055 35.592 0.994 1.00 44.06 81 HIS A O 1
ATOM 622 N N . ASP A 1 82 ? -23.422 34.825 2.615 1.00 50.09 82 ASP A N 1
ATOM 623 C CA . ASP A 1 82 ? -24.646 35.562 2.335 1.00 50.09 82 ASP A CA 1
ATOM 624 C C . ASP A 1 82 ? -25.178 35.934 3.714 1.00 50.09 82 ASP A C 1
ATOM 626 O O . ASP A 1 82 ? -25.792 35.104 4.393 1.00 50.09 82 ASP A O 1
ATOM 630 N N . GLN A 1 83 ? -24.780 37.119 4.173 1.00 48.09 83 GLN A N 1
ATOM 631 C CA . GLN A 1 83 ? -25.508 38.013 5.076 1.00 48.09 83 GLN A CA 1
ATOM 632 C C . GLN A 1 83 ? -24.720 39.310 5.237 1.00 48.09 83 GLN A C 1
ATOM 634 O O . GLN A 1 83 ? -23.504 39.226 5.531 1.00 48.09 83 GLN A O 1
#

Foldseek 3Di:
DDDPPPPPQPDDDPPDPQPPADAQFWKAFCDDPRHRFIWGFHDDDHPQWTWTAGPVRDIDIDGRVRIDGDPPPPPPDPPDPPD

pLDDT: mean 73.24, std 21.62, range [35.5, 96.31]

Secondary structure (DSSP, 8-state):
-------------TT-----PPTT-EEEE-SSTTTT-EEEEEEE-STTEEEEEETTS-EEEEEGGGEEE--------------